Protein AF-A0A7W4YFR8-F1 (afdb_monomer_lite)

Structure (mmCIF, N/CA/C/O backbone):
data_AF-A0A7W4YFR8-F1
#
_entry.id   AF-A0A7W4YFR8-F1
#
loop_
_atom_site.group_PDB
_atom_site.id
_atom_site.type_symbol
_atom_site.label_atom_id
_atom_site.label_alt_id
_atom_site.label_comp_id
_atom_site.label_asym_id
_atom_site.label_entity_id
_atom_site.label_seq_id
_atom_site.pdbx_PDB_ins_code
_atom_site.Cartn_x
_atom_site.Cartn_y
_atom_site.Cartn_z
_atom_site.occupancy
_atom_site.B_iso_or_equiv
_atom_site.auth_seq_id
_atom_site.auth_comp_id
_atom_site.auth_asym_id
_atom_site.auth_atom_id
_atom_site.pdbx_PDB_model_num
ATOM 1 N N . MET A 1 1 ? 20.906 -15.816 -74.492 1.00 42.19 1 MET A N 1
ATOM 2 C CA . MET A 1 1 ? 19.774 -16.024 -73.566 1.00 42.19 1 MET A CA 1
ATOM 3 C C . MET A 1 1 ? 19.202 -14.636 -73.287 1.00 42.19 1 MET A C 1
ATOM 5 O O . MET A 1 1 ? 19.688 -13.965 -72.397 1.00 42.19 1 MET A O 1
ATOM 9 N N . SER A 1 2 ? 18.465 -14.009 -74.201 1.00 40.75 2 SER A N 1
ATOM 10 C CA . SER A 1 2 ? 17.167 -14.392 -74.786 1.00 40.75 2 SER A CA 1
ATOM 11 C C . SER A 1 2 ? 15.988 -14.120 -73.845 1.00 40.75 2 SER A C 1
ATOM 13 O O . SER A 1 2 ? 15.668 -14.970 -73.025 1.00 40.75 2 SER A O 1
ATOM 15 N N . SER A 1 3 ? 15.298 -13.006 -74.140 1.00 39.12 3 SER A N 1
ATOM 16 C CA . SER A 1 3 ? 13.835 -12.822 -74.043 1.00 39.12 3 SER A CA 1
ATOM 17 C C . SER A 1 3 ? 13.236 -12.570 -72.637 1.00 39.12 3 SER A C 1
ATOM 19 O O . SER A 1 3 ? 13.784 -13.035 -71.649 1.00 39.12 3 SER A O 1
ATOM 21 N N . THR A 1 4 ? 12.141 -11.814 -72.446 1.00 52.03 4 THR A N 1
ATOM 22 C CA . THR A 1 4 ? 11.133 -11.263 -73.389 1.00 52.03 4 THR A CA 1
ATOM 23 C C . THR A 1 4 ? 10.527 -9.947 -72.852 1.00 52.03 4 THR A C 1
ATOM 25 O O . THR A 1 4 ? 10.314 -9.832 -71.649 1.00 52.03 4 THR A O 1
ATOM 28 N N . THR A 1 5 ? 10.152 -9.004 -73.728 1.00 48.19 5 THR A N 1
ATOM 29 C CA . THR A 1 5 ? 9.299 -7.829 -73.409 1.00 48.19 5 THR A CA 1
ATOM 30 C C . THR A 1 5 ? 7.861 -8.075 -73.885 1.00 48.19 5 THR A C 1
ATOM 32 O O . THR A 1 5 ? 7.698 -8.550 -75.007 1.00 48.19 5 THR A O 1
ATOM 35 N N . ILE A 1 6 ? 6.820 -7.735 -73.103 1.00 56.62 6 ILE A N 1
ATOM 36 C CA . ILE A 1 6 ? 5.401 -7.866 -73.520 1.00 56.62 6 I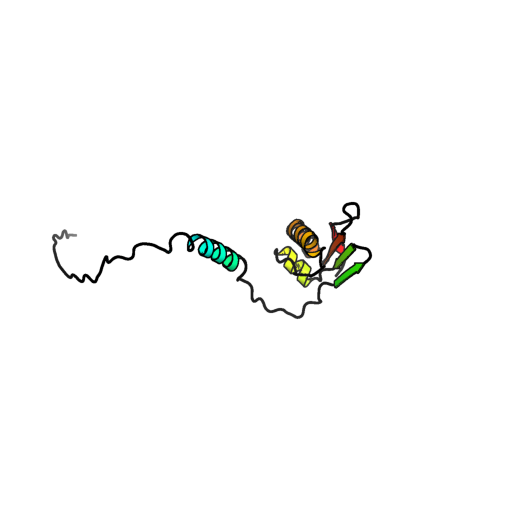LE A CA 1
ATOM 37 C C . ILE A 1 6 ? 4.542 -6.642 -73.121 1.00 56.62 6 ILE A C 1
ATOM 39 O O . ILE A 1 6 ? 4.604 -6.165 -71.992 1.00 56.62 6 ILE A O 1
ATOM 43 N N . HIS A 1 7 ? 3.713 -6.190 -74.072 1.00 38.75 7 HIS A N 1
ATOM 44 C CA . HIS A 1 7 ? 2.620 -5.194 -74.001 1.00 38.75 7 HIS A CA 1
ATOM 45 C C . HIS A 1 7 ? 1.264 -5.928 -74.250 1.00 38.75 7 HIS A C 1
ATOM 47 O O . HIS A 1 7 ? 1.296 -7.047 -74.754 1.00 38.75 7 HIS A O 1
ATOM 53 N N . HIS A 1 8 ? 0.040 -5.435 -73.987 1.00 47.06 8 HIS A N 1
ATOM 54 C CA . HIS A 1 8 ? -0.492 -4.112 -73.590 1.00 47.06 8 HIS A CA 1
ATOM 55 C C . HIS A 1 8 ? -1.883 -4.287 -72.863 1.00 47.06 8 HIS A C 1
ATOM 57 O O . HIS A 1 8 ? -2.178 -5.413 -72.466 1.00 47.06 8 HIS A O 1
ATOM 63 N N . PRO A 1 9 ? -2.721 -3.244 -72.611 1.00 61.62 9 PRO A N 1
ATOM 64 C CA . PRO A 1 9 ? -3.991 -3.324 -71.837 1.00 61.62 9 PRO A CA 1
ATOM 65 C C . PRO A 1 9 ? -5.214 -3.524 -72.795 1.00 61.62 9 PRO A C 1
ATOM 67 O O . PRO A 1 9 ? -4.969 -4.072 -73.870 1.00 61.62 9 PRO A O 1
ATOM 70 N N . PRO A 1 10 ? -6.480 -3.049 -72.575 1.00 53.72 10 PRO A N 1
ATOM 71 C CA . PRO A 1 10 ? -7.228 -2.562 -71.385 1.00 53.72 10 PRO A CA 1
ATOM 72 C C . PRO A 1 10 ? -8.683 -3.131 -71.212 1.00 53.72 10 PRO A C 1
ATOM 74 O O . PRO A 1 10 ? -9.211 -3.788 -72.100 1.00 53.72 10 PRO A O 1
ATOM 77 N N . GLY A 1 11 ? -9.387 -2.750 -70.124 1.00 41.19 11 GLY A N 1
ATOM 78 C CA . GLY A 1 11 ? -10.872 -2.807 -69.989 1.00 41.19 11 GLY A CA 1
ATOM 79 C C . GLY A 1 11 ? -11.493 -4.101 -69.412 1.00 41.19 11 GLY A C 1
ATOM 80 O O . GLY A 1 11 ? -10.841 -5.134 -69.417 1.00 41.19 11 GLY A O 1
ATOM 81 N N . THR A 1 12 ? -12.734 -4.152 -68.884 1.00 46.41 12 THR A N 1
ATOM 82 C CA . THR A 1 12 ? -13.769 -3.121 -68.583 1.00 46.41 12 THR A CA 1
ATOM 83 C C . THR A 1 12 ? -14.949 -3.719 -67.753 1.00 46.41 12 THR A C 1
ATOM 85 O O . THR A 1 12 ? -15.207 -4.910 -67.857 1.00 46.41 12 THR A O 1
ATOM 88 N N . TYR A 1 13 ? -15.705 -2.860 -67.039 1.00 46.56 13 TYR A N 1
ATOM 89 C CA . TYR A 1 13 ? -17.087 -3.010 -66.491 1.00 46.56 13 TYR A CA 1
ATOM 90 C C . TYR A 1 13 ? -17.448 -4.080 -65.429 1.00 46.56 13 TYR A C 1
ATOM 92 O O . TYR A 1 13 ? -17.435 -5.275 -65.697 1.00 46.56 13 TYR A O 1
ATOM 100 N N . ALA A 1 14 ? -18.006 -3.613 -64.298 1.00 45.97 14 ALA A N 1
ATOM 101 C CA . ALA A 1 14 ? -19.310 -4.061 -63.768 1.00 45.97 14 ALA A CA 1
ATOM 102 C C . ALA A 1 14 ? -19.809 -3.100 -62.66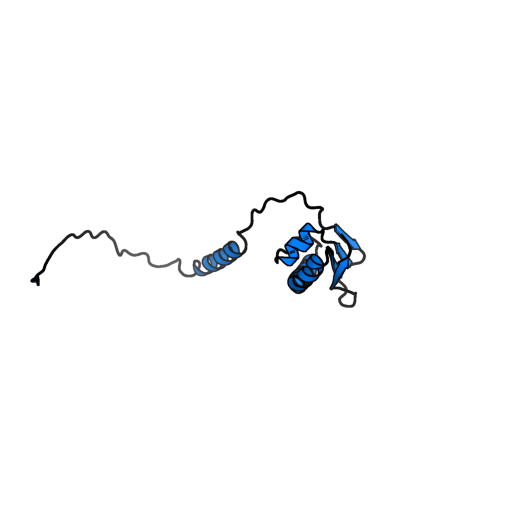5 1.00 45.97 14 ALA A C 1
ATOM 104 O O . ALA A 1 14 ? -19.174 -2.959 -61.621 1.00 45.97 14 ALA A O 1
ATOM 105 N N . GLU A 1 15 ? -20.951 -2.445 -62.878 1.00 48.81 15 GLU A N 1
ATOM 106 C CA . GLU A 1 15 ? -21.593 -1.586 -61.874 1.00 48.81 15 GLU A CA 1
ATOM 107 C C . GLU A 1 15 ? -22.436 -2.389 -60.870 1.00 48.81 15 GLU A C 1
ATOM 109 O O . GLU A 1 15 ? -23.007 -3.430 -61.205 1.00 48.81 15 GLU A O 1
ATOM 114 N N . ARG A 1 16 ? -22.631 -1.836 -59.664 1.00 44.50 16 ARG A N 1
ATOM 115 C CA . ARG A 1 16 ? -23.918 -1.944 -58.955 1.00 44.50 16 ARG A CA 1
ATOM 116 C C . ARG A 1 16 ? -24.074 -0.832 -57.915 1.00 44.50 16 ARG A C 1
ATOM 118 O O . ARG A 1 16 ? -23.500 -0.897 -56.833 1.00 44.50 16 ARG A O 1
ATOM 125 N N . GLY A 1 17 ? -24.860 0.188 -58.254 1.00 43.25 17 GLY A N 1
ATOM 126 C CA . GLY A 1 17 ? -25.313 1.208 -57.308 1.00 43.25 17 GLY A CA 1
ATOM 127 C C . GLY A 1 17 ? -26.582 0.773 -56.568 1.00 43.25 17 GLY A C 1
ATOM 128 O O . GLY A 1 17 ? -27.490 0.220 -57.179 1.00 43.25 17 GLY A O 1
ATOM 129 N N . PHE A 1 18 ? -26.625 1.028 -55.260 1.00 45.53 18 PHE A N 1
ATOM 130 C CA . PHE A 1 18 ? -27.786 0.957 -54.358 1.00 45.53 18 PHE A CA 1
ATOM 131 C C . PHE A 1 18 ? -27.322 1.594 -53.029 1.00 45.53 18 PHE A C 1
ATOM 133 O O . PHE A 1 18 ? -26.322 1.144 -52.481 1.00 45.53 18 PHE A O 1
ATOM 140 N N . GLY A 1 19 ? -27.922 2.637 -52.457 1.00 49.56 19 GLY A N 1
ATOM 141 C CA . GLY A 1 19 ? -29.005 3.517 -52.901 1.00 49.56 19 GLY A CA 1
ATOM 142 C C . GLY A 1 19 ? -29.107 4.73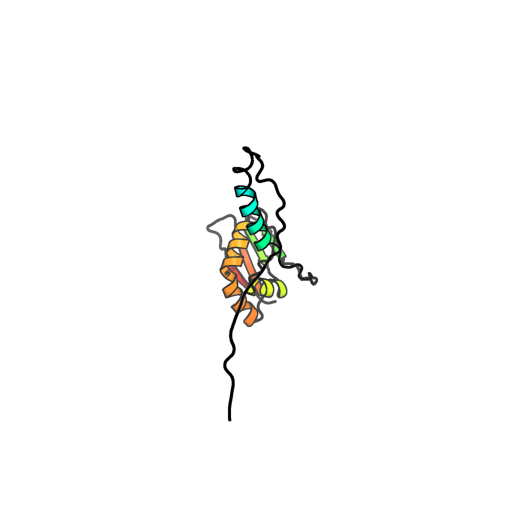2 -51.954 1.00 49.56 19 GLY A C 1
ATOM 143 O O . GLY A 1 19 ? -28.337 4.841 -51.003 1.00 49.56 19 GLY A O 1
ATOM 144 N N . ASP A 1 20 ? -30.047 5.635 -52.228 1.00 50.19 20 ASP A N 1
ATOM 145 C CA . ASP A 1 20 ? -30.589 6.659 -51.316 1.00 50.19 20 ASP A CA 1
ATOM 146 C C . ASP A 1 20 ? -29.639 7.477 -50.413 1.00 50.19 20 ASP A C 1
ATOM 148 O O . ASP A 1 20 ? -29.586 7.340 -49.188 1.00 50.19 20 ASP A O 1
ATOM 152 N N . VAL A 1 21 ? -29.048 8.521 -51.006 1.00 52.09 21 VAL A N 1
ATOM 153 C CA . VAL A 1 21 ? -28.654 9.739 -50.270 1.00 52.09 21 VAL A CA 1
ATOM 154 C C . VAL A 1 21 ? -29.929 10.530 -49.915 1.00 52.09 21 VAL A C 1
ATOM 156 O O . VAL A 1 21 ? -30.278 11.525 -50.549 1.00 52.09 21 VAL A O 1
ATOM 159 N N . GLY A 1 22 ? -30.662 10.043 -48.906 1.00 44.00 22 GLY A N 1
ATOM 160 C CA . GLY A 1 22 ? -32.054 10.416 -48.629 1.00 44.00 22 GLY A CA 1
ATOM 161 C C . GLY A 1 22 ? -32.373 10.805 -47.178 1.00 44.00 22 GLY A C 1
ATOM 162 O O . GLY A 1 22 ? -33.010 10.058 -46.450 1.00 44.00 22 GLY A O 1
ATOM 163 N N . ARG A 1 23 ? -32.050 12.049 -46.799 1.00 47.78 23 ARG A N 1
ATOM 164 C CA . ARG A 1 23 ? -32.896 12.904 -45.928 1.00 47.78 23 ARG A CA 1
ATOM 165 C C . ARG A 1 23 ? -33.419 12.322 -44.583 1.00 47.78 23 ARG A C 1
ATOM 167 O O . ARG A 1 23 ? -34.613 12.099 -44.428 1.00 47.78 23 ARG A O 1
ATOM 174 N N . GLN A 1 24 ? -32.584 12.376 -43.542 1.00 43.28 24 GLN A N 1
ATOM 175 C CA . GLN A 1 24 ? -32.971 12.861 -42.194 1.00 43.28 24 GLN A CA 1
ATOM 176 C C . GLN A 1 24 ? -31.772 13.632 -41.609 1.00 43.28 24 GLN A C 1
ATOM 178 O O . GLN A 1 24 ? -30.818 13.051 -41.113 1.00 43.28 24 GLN A O 1
ATOM 183 N N . ARG A 1 25 ? -31.622 14.941 -41.849 1.00 48.06 25 ARG A N 1
ATOM 184 C CA . ARG A 1 25 ? -32.271 16.031 -41.091 1.00 48.06 25 ARG A CA 1
ATOM 185 C C . ARG A 1 25 ? -32.489 15.716 -39.601 1.00 48.06 25 ARG A C 1
ATOM 187 O O . ARG A 1 25 ? -33.349 14.923 -39.255 1.00 48.06 25 ARG A O 1
ATOM 194 N N . THR A 1 26 ? -31.760 16.471 -38.769 1.00 49.88 26 THR A N 1
ATOM 195 C CA . THR A 1 26 ? -32.169 16.961 -37.436 1.00 49.88 26 THR A CA 1
ATOM 196 C C . THR A 1 26 ? -32.645 15.930 -36.402 1.00 49.88 26 THR A C 1
ATOM 198 O O . THR A 1 26 ? -33.841 15.682 -36.337 1.00 49.88 26 THR A O 1
ATOM 201 N N . LEU A 1 27 ? -31.736 15.458 -35.521 1.00 47.91 27 LEU A N 1
ATOM 202 C CA . LEU A 1 27 ? -31.919 15.495 -34.043 1.00 47.91 27 LEU A CA 1
ATOM 203 C C . LEU A 1 27 ? -30.738 14.939 -33.203 1.00 47.91 27 LEU A C 1
ATOM 205 O O . LEU A 1 27 ? -30.613 15.298 -32.038 1.00 47.91 27 LEU A O 1
ATOM 209 N N . GLY A 1 28 ? -29.873 14.067 -33.740 1.00 42.03 28 GLY A N 1
ATOM 210 C CA . GLY A 1 28 ? -29.007 13.208 -32.898 1.00 42.03 28 GLY A CA 1
ATOM 211 C C . GLY A 1 28 ? -27.649 13.754 -32.407 1.00 42.03 28 GLY A C 1
ATOM 212 O O . GLY A 1 28 ? -27.037 13.163 -31.515 1.00 42.03 28 GLY A O 1
ATOM 213 N N . THR A 1 29 ? -27.130 14.850 -32.971 1.00 50.88 29 THR A N 1
ATOM 214 C CA . THR A 1 29 ? -25.679 15.154 -32.926 1.00 50.88 29 THR A CA 1
ATOM 215 C C . THR A 1 29 ? -25.123 15.581 -31.556 1.00 50.88 29 THR A C 1
ATOM 217 O O . THR A 1 29 ? -23.910 15.542 -31.362 1.00 50.88 29 THR A O 1
ATOM 220 N N . PHE A 1 30 ? -25.968 15.939 -30.581 1.00 47.97 30 PHE A N 1
ATOM 221 C CA . PHE A 1 30 ? -25.514 16.342 -29.238 1.00 47.97 30 PHE A CA 1
ATOM 222 C C . PHE A 1 30 ? -25.438 15.205 -28.205 1.00 47.97 30 PHE A C 1
ATOM 224 O O . PHE A 1 30 ? -24.692 15.329 -27.238 1.00 47.97 30 PHE A O 1
ATOM 231 N N . ILE A 1 31 ? -26.131 14.080 -28.413 1.00 52.47 31 ILE A N 1
ATOM 232 C CA . ILE A 1 31 ? -26.146 12.961 -27.446 1.00 52.47 31 ILE A CA 1
ATOM 233 C C . ILE A 1 31 ? -24.976 11.990 -27.695 1.00 52.47 31 ILE A C 1
ATOM 235 O O . ILE A 1 31 ? -24.373 11.469 -26.757 1.00 52.47 31 ILE A O 1
ATOM 239 N N . SER A 1 32 ? -24.583 11.800 -28.960 1.00 45.97 32 SER A N 1
ATOM 240 C CA . SER A 1 32 ? -23.576 10.800 -29.363 1.00 45.97 32 SER A CA 1
ATOM 241 C C . SER A 1 32 ? -22.175 11.014 -28.753 1.00 45.97 32 SER A C 1
ATOM 243 O O . SER A 1 32 ? -21.433 10.055 -28.536 1.00 45.97 32 SER A O 1
ATOM 245 N N . LYS A 1 33 ? -21.809 12.252 -28.382 1.00 44.31 33 LYS A N 1
ATOM 246 C CA . LYS A 1 33 ? -20.487 12.546 -27.793 1.00 44.31 33 LYS A CA 1
ATOM 247 C C . LYS A 1 33 ? -20.308 12.100 -26.335 1.00 44.31 33 LYS A C 1
ATOM 249 O O . LYS A 1 33 ? -19.165 12.001 -25.903 1.00 44.31 33 LYS A O 1
ATOM 254 N N . PHE A 1 34 ? -21.380 11.795 -25.598 1.00 48.34 34 PHE A N 1
ATOM 255 C CA . PHE A 1 34 ? -21.282 11.305 -24.211 1.00 48.34 34 PHE A CA 1
ATOM 256 C C . PHE A 1 34 ? -21.155 9.778 -24.095 1.00 48.34 34 PHE A C 1
ATOM 258 O O . PHE A 1 34 ? -20.637 9.275 -23.101 1.00 48.34 34 PHE A O 1
ATOM 265 N N . ILE A 1 35 ? -21.592 9.026 -25.109 1.00 50.81 35 ILE A N 1
ATOM 266 C CA . ILE A 1 35 ? -21.527 7.555 -25.093 1.00 50.81 35 ILE A CA 1
ATOM 267 C C . ILE A 1 35 ? -20.109 7.073 -25.449 1.00 50.81 35 ILE A C 1
ATOM 269 O O . ILE A 1 35 ? -19.600 6.128 -24.846 1.00 50.81 35 ILE A O 1
ATOM 273 N N . ALA A 1 36 ? -19.425 7.774 -26.362 1.00 45.50 36 ALA A N 1
ATOM 274 C CA . ALA A 1 36 ? -18.051 7.457 -26.762 1.00 45.50 36 ALA A CA 1
ATOM 275 C C . ALA A 1 36 ? -17.034 7.551 -25.603 1.00 45.50 36 ALA A C 1
ATOM 277 O O . ALA A 1 36 ? -16.104 6.748 -25.530 1.00 45.50 36 ALA A O 1
ATOM 278 N N . THR A 1 37 ? -17.219 8.485 -24.664 1.00 46.84 37 THR A N 1
ATOM 279 C CA . THR A 1 37 ? -16.372 8.617 -23.465 1.00 46.84 37 THR A CA 1
ATOM 280 C C . THR A 1 37 ? -16.628 7.525 -22.426 1.00 46.84 37 THR A C 1
ATOM 282 O O . THR A 1 37 ? -15.682 7.085 -21.775 1.00 46.84 37 THR A O 1
ATOM 285 N N . LEU A 1 38 ? -17.864 7.030 -22.294 1.00 46.72 38 LEU A N 1
ATOM 286 C CA . LEU A 1 38 ? -18.182 5.919 -21.386 1.00 46.72 38 LEU A CA 1
ATOM 287 C C . LEU A 1 38 ? -17.590 4.580 -21.856 1.00 46.72 38 LEU A C 1
ATOM 289 O O . LEU A 1 38 ? -17.096 3.812 -21.031 1.00 46.72 38 LEU A O 1
ATOM 293 N N . ALA A 1 39 ? -17.561 4.322 -23.167 1.00 45.41 39 ALA A N 1
ATOM 294 C CA . ALA A 1 39 ? -16.986 3.093 -23.723 1.00 45.41 39 ALA A CA 1
ATOM 295 C C . ALA A 1 39 ? -15.481 2.935 -23.405 1.00 45.41 39 ALA A C 1
ATOM 297 O O . ALA A 1 39 ? -15.037 1.842 -23.051 1.00 45.41 39 ALA A O 1
ATOM 298 N N . MET A 1 40 ? -14.710 4.030 -23.445 1.00 44.56 40 MET A N 1
ATOM 299 C CA . MET A 1 40 ? -13.287 4.038 -23.064 1.00 44.56 40 MET A CA 1
ATOM 300 C C . MET A 1 40 ? -13.061 3.715 -21.579 1.00 44.56 40 MET A C 1
ATOM 302 O O . MET A 1 40 ? -12.080 3.057 -21.238 1.00 44.56 40 MET A O 1
ATOM 306 N N . ILE A 1 41 ? -13.972 4.128 -20.690 1.00 50.47 41 ILE A N 1
ATOM 307 C CA . ILE A 1 41 ? -13.871 3.823 -19.254 1.00 50.47 41 ILE A CA 1
ATOM 308 C C . ILE A 1 41 ? -14.120 2.328 -19.008 1.00 50.47 41 ILE A C 1
ATOM 310 O O . ILE A 1 41 ? -13.377 1.703 -18.257 1.00 50.47 41 ILE A O 1
ATOM 314 N N . VAL A 1 42 ? -15.103 1.718 -19.680 1.00 47.84 42 VAL A N 1
ATOM 315 C CA . VAL A 1 42 ? -15.374 0.274 -19.538 1.00 47.84 42 VAL A CA 1
ATOM 316 C C . VAL A 1 42 ? -14.229 -0.572 -20.111 1.00 47.84 42 VAL A C 1
ATOM 318 O O . VAL A 1 42 ? -13.830 -1.554 -19.485 1.00 47.84 42 VAL A O 1
ATOM 321 N N . ALA A 1 43 ? -13.626 -0.164 -21.233 1.00 47.62 43 ALA A N 1
ATOM 322 C CA . ALA A 1 43 ? -12.468 -0.851 -21.814 1.00 47.62 43 ALA A CA 1
ATOM 323 C C . ALA A 1 43 ? -11.229 -0.854 -20.889 1.00 47.62 43 ALA A C 1
ATOM 325 O O . ALA A 1 43 ? -10.476 -1.825 -20.882 1.00 47.62 43 ALA A O 1
ATOM 326 N N . LEU A 1 44 ? -11.050 0.180 -20.058 1.00 50.81 44 LEU A N 1
ATOM 327 C CA . LEU A 1 44 ? -9.979 0.250 -19.051 1.00 50.81 44 LEU A CA 1
ATOM 328 C C . LEU A 1 44 ? -10.254 -0.573 -17.774 1.00 50.81 44 LEU A C 1
ATOM 330 O O . LEU A 1 44 ? -9.338 -0.775 -16.979 1.00 50.81 44 LEU A O 1
ATOM 334 N N . PHE A 1 45 ? -11.480 -1.070 -17.574 1.00 54.34 45 PHE A N 1
ATOM 335 C CA . PHE A 1 45 ? -11.875 -1.872 -16.404 1.00 54.34 45 PHE A CA 1
ATOM 336 C C . PHE A 1 45 ? -12.259 -3.331 -16.731 1.00 54.34 45 PHE A C 1
ATOM 338 O O . PHE A 1 45 ? -12.407 -4.143 -15.819 1.00 54.34 45 PHE A O 1
ATOM 345 N N . GLY A 1 46 ? -12.408 -3.694 -18.009 1.00 47.53 46 GLY A N 1
ATOM 346 C CA . GLY A 1 46 ? -13.036 -4.948 -18.452 1.00 47.53 46 GLY A CA 1
ATOM 347 C C . GLY A 1 46 ? -12.149 -6.198 -18.566 1.00 47.53 46 GLY A C 1
ATOM 348 O O . GLY A 1 46 ? -12.536 -7.125 -19.272 1.00 47.53 46 GLY A O 1
ATOM 349 N N . GLY A 1 47 ? -10.966 -6.250 -17.940 1.00 47.22 47 GLY A N 1
ATOM 350 C CA . GLY A 1 47 ? -9.928 -7.229 -18.308 1.00 47.22 47 GLY A CA 1
ATOM 351 C C . GLY A 1 47 ? -9.174 -7.927 -17.172 1.00 47.22 47 GLY A C 1
ATOM 352 O O . GLY A 1 47 ? -7.956 -7.805 -17.130 1.00 47.22 47 GLY A O 1
ATOM 353 N N . ALA A 1 48 ? -9.852 -8.682 -16.291 1.00 46.97 48 ALA A N 1
ATOM 354 C CA . ALA A 1 48 ? -9.240 -9.802 -15.542 1.00 46.97 48 ALA A CA 1
ATOM 355 C C . ALA A 1 48 ? -10.269 -10.667 -14.774 1.00 46.97 48 ALA A C 1
ATOM 357 O O . ALA A 1 48 ? -10.345 -10.597 -13.544 1.00 46.97 48 ALA A O 1
ATOM 358 N N . LEU A 1 49 ? -10.977 -11.576 -15.458 1.00 48.84 49 LEU A N 1
ATOM 359 C CA . LEU A 1 49 ? -11.559 -12.764 -14.805 1.00 48.84 49 LEU A CA 1
ATOM 360 C C . LEU A 1 49 ? -10.447 -13.787 -14.511 1.00 48.84 49 LEU A C 1
ATOM 362 O O . LEU A 1 49 ? -10.404 -14.881 -15.063 1.00 48.84 49 LEU A O 1
ATOM 366 N N . MET A 1 50 ? -9.503 -13.397 -13.654 1.00 44.56 50 MET A N 1
ATOM 367 C CA . MET A 1 50 ? -8.508 -14.306 -13.092 1.00 44.56 50 MET A CA 1
ATOM 368 C C . MET A 1 50 ? -9.145 -15.046 -11.922 1.00 44.56 50 MET A C 1
ATOM 370 O O . MET A 1 50 ? -9.611 -14.401 -10.980 1.00 44.56 50 MET A O 1
ATOM 374 N N . PHE A 1 51 ? -9.141 -16.378 -11.993 1.00 42.50 51 PHE A N 1
ATOM 375 C CA . PHE A 1 51 ? -9.640 -17.277 -10.955 1.00 42.50 51 PHE A CA 1
ATOM 376 C C . PHE A 1 51 ? -9.200 -16.815 -9.562 1.00 42.50 51 PHE A C 1
ATOM 378 O O . PHE A 1 51 ? -8.006 -16.750 -9.259 1.00 42.50 51 PHE A O 1
ATOM 385 N N . ALA A 1 52 ? -10.178 -16.509 -8.710 1.00 42.69 52 ALA A N 1
ATOM 386 C CA . ALA A 1 52 ? -9.935 -16.297 -7.296 1.00 42.69 52 ALA A CA 1
ATOM 387 C C . ALA A 1 52 ? -9.614 -17.655 -6.661 1.00 42.69 52 ALA A C 1
ATOM 389 O O . ALA A 1 52 ? -10.503 -18.367 -6.196 1.00 42.69 52 ALA A O 1
ATOM 390 N N . ALA A 1 53 ? -8.327 -18.015 -6.648 1.00 41.88 53 ALA A N 1
ATOM 391 C CA . ALA A 1 53 ? -7.821 -18.939 -5.642 1.00 41.88 53 ALA A CA 1
ATOM 392 C C . ALA A 1 53 ? -8.273 -18.430 -4.258 1.00 41.88 53 ALA A C 1
ATOM 394 O O . ALA A 1 53 ? -8.342 -17.207 -4.083 1.00 41.88 53 ALA A O 1
ATOM 395 N N . PRO A 1 54 ? -8.592 -19.312 -3.294 1.00 37.97 54 PRO A N 1
ATOM 396 C CA . PRO A 1 54 ? -9.024 -18.892 -1.968 1.00 37.97 54 PRO A CA 1
ATOM 397 C C . PRO A 1 54 ? -7.865 -18.159 -1.292 1.00 37.97 54 PRO A C 1
ATOM 399 O O . PRO A 1 54 ? -6.976 -18.780 -0.711 1.00 37.97 54 PRO A O 1
ATOM 402 N N . SER A 1 55 ? -7.832 -16.833 -1.424 1.00 43.16 55 SER A N 1
ATOM 403 C CA . SER A 1 55 ? -6.836 -16.041 -0.732 1.00 43.16 55 SER A CA 1
ATOM 404 C C . SER A 1 55 ? -7.203 -16.049 0.738 1.00 43.16 55 SER A C 1
ATOM 406 O O . SER A 1 55 ? -8.343 -15.777 1.118 1.00 43.16 55 SER A O 1
ATOM 408 N N . GLU A 1 56 ? -6.200 -16.292 1.569 1.00 54.53 56 GLU A N 1
ATOM 409 C CA . GLU A 1 56 ? -6.152 -15.693 2.891 1.00 54.53 56 GLU A CA 1
ATOM 410 C C . GLU A 1 56 ? -6.526 -14.211 2.694 1.00 54.53 56 GLU A C 1
ATOM 412 O O . GLU A 1 56 ? -5.877 -13.497 1.921 1.00 54.53 56 GLU A O 1
ATOM 417 N N . ALA A 1 57 ? -7.669 -13.793 3.235 1.00 63.62 57 ALA A N 1
ATOM 418 C CA . ALA A 1 57 ? -8.228 -12.481 2.932 1.00 63.62 57 ALA A CA 1
ATOM 419 C C . ALA A 1 57 ? -7.436 -11.395 3.665 1.00 63.62 57 ALA A C 1
ATOM 421 O O . ALA A 1 57 ? -7.110 -11.582 4.842 1.00 63.62 57 ALA A O 1
ATOM 422 N N . ALA A 1 58 ? -7.184 -10.251 3.016 1.00 74.94 58 ALA A N 1
ATOM 423 C CA . ALA A 1 58 ? -6.630 -9.087 3.697 1.00 74.94 58 ALA A CA 1
ATOM 424 C C . ALA A 1 58 ? -7.420 -8.799 4.974 1.00 74.94 58 ALA A C 1
ATOM 426 O O . ALA A 1 58 ? -8.632 -8.562 4.940 1.00 74.94 58 ALA A O 1
ATOM 427 N N . THR A 1 59 ? -6.729 -8.777 6.109 1.00 83.75 59 THR A N 1
ATOM 428 C CA . THR A 1 59 ? -7.376 -8.464 7.382 1.00 83.75 59 THR A CA 1
ATOM 429 C C . THR A 1 59 ? -7.295 -6.966 7.629 1.00 83.75 59 THR A C 1
ATOM 431 O O . THR A 1 59 ? -6.224 -6.363 7.581 1.00 83.75 59 THR A O 1
ATOM 434 N N . SER A 1 60 ? -8.439 -6.336 7.891 1.0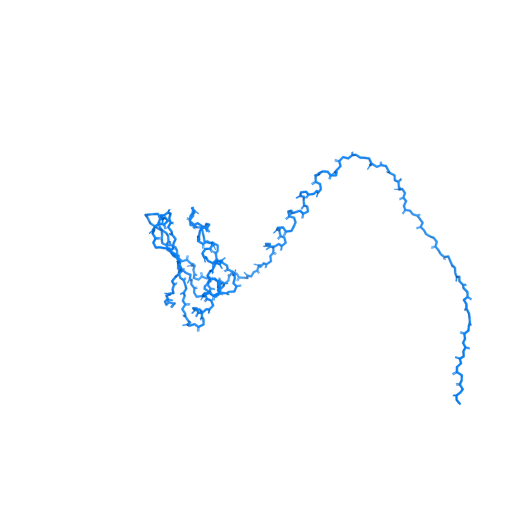0 86.19 60 SER A N 1
ATOM 435 C CA . SER A 1 60 ? -8.509 -4.928 8.283 1.00 86.19 60 SER A CA 1
ATOM 436 C C . SER A 1 60 ? -8.924 -4.810 9.744 1.00 86.19 60 SER A C 1
ATOM 438 O O . SER A 1 60 ? -9.972 -5.321 10.139 1.00 86.19 60 SER A O 1
ATOM 440 N N . ARG A 1 61 ? -8.137 -4.090 10.543 1.00 85.94 61 ARG A N 1
ATOM 441 C CA . ARG A 1 61 ? -8.432 -3.780 11.942 1.00 85.94 61 ARG A CA 1
ATOM 442 C C . ARG A 1 61 ? -8.695 -2.285 12.079 1.00 85.94 61 ARG A C 1
ATOM 444 O O . ARG A 1 61 ? -7.768 -1.482 12.010 1.00 85.94 61 ARG A O 1
ATOM 451 N N . CYS A 1 62 ? -9.963 -1.922 12.249 1.00 88.69 62 CYS A N 1
ATOM 452 C CA . CYS A 1 62 ? -10.416 -0.536 12.351 1.00 88.69 62 CYS A CA 1
ATOM 453 C C . CYS A 1 62 ? -10.832 -0.176 13.785 1.00 88.69 62 CYS A C 1
ATOM 455 O O . CYS A 1 62 ? -11.505 -0.956 14.454 1.00 88.69 62 CYS A O 1
ATOM 457 N N . GLY A 1 63 ? -10.463 1.019 14.246 1.00 85.81 63 GLY A N 1
ATOM 458 C CA . GLY A 1 63 ? -10.832 1.564 15.553 1.00 85.81 63 GLY A CA 1
ATOM 459 C C . GLY A 1 63 ? -10.424 3.033 15.705 1.00 85.81 63 GLY A C 1
ATOM 460 O O . GLY A 1 63 ? -9.413 3.471 15.162 1.00 85.81 63 GLY A O 1
ATOM 461 N N . SER A 1 64 ? -11.220 3.822 16.435 1.00 83.56 64 SER A N 1
ATOM 462 C CA . SER A 1 64 ? -10.908 5.219 16.810 1.00 83.56 64 SER A CA 1
ATOM 463 C C . SER A 1 64 ? -10.543 6.175 15.651 1.00 83.56 64 SER A C 1
ATOM 465 O O . SER A 1 64 ? -9.806 7.154 15.840 1.00 83.56 64 SER A O 1
ATOM 467 N N . GLY A 1 65 ? -11.079 5.905 14.455 1.00 85.38 65 GLY A N 1
ATOM 468 C CA . GLY A 1 65 ? -10.823 6.663 13.224 1.00 85.38 65 GLY A CA 1
ATOM 469 C C . GLY A 1 65 ? -9.586 6.220 12.433 1.00 85.38 65 GLY A C 1
ATOM 470 O O . GLY A 1 65 ? -9.217 6.899 11.481 1.00 85.38 65 GLY A O 1
ATOM 471 N N . THR A 1 66 ? -8.955 5.104 12.800 1.00 90.88 66 THR A N 1
ATOM 472 C CA . THR A 1 66 ? -7.798 4.510 12.113 1.00 90.88 66 THR A CA 1
ATOM 473 C C . THR A 1 66 ? -8.134 3.086 11.672 1.00 90.88 66 THR A C 1
ATOM 475 O O . THR A 1 66 ? -8.772 2.348 12.416 1.00 90.88 66 THR A O 1
ATOM 478 N N . CYS A 1 67 ? -7.690 2.683 10.484 1.00 91.56 67 CYS A N 1
ATOM 479 C CA . CYS A 1 67 ? -7.713 1.302 10.013 1.00 91.56 67 CYS A CA 1
ATOM 480 C C . CYS A 1 67 ? -6.294 0.860 9.651 1.00 91.56 67 CYS A C 1
ATOM 482 O O . CYS A 1 67 ? -5.605 1.540 8.892 1.00 91.56 67 CYS A O 1
ATOM 484 N N . THR A 1 68 ? -5.885 -0.306 10.144 1.00 93.25 68 THR A N 1
ATOM 485 C CA . THR A 1 68 ? -4.685 -1.000 9.673 1.00 93.25 68 THR A CA 1
ATOM 486 C C . THR A 1 68 ? -5.104 -2.198 8.832 1.00 93.25 68 THR A C 1
ATOM 488 O O . THR A 1 68 ? -5.860 -3.049 9.293 1.00 93.25 68 THR A O 1
ATOM 491 N N . VAL A 1 69 ? -4.632 -2.247 7.593 1.00 93.19 69 VAL A N 1
ATOM 492 C CA . VAL A 1 69 ? -4.847 -3.330 6.631 1.00 93.19 69 VAL A CA 1
ATOM 493 C C . VAL A 1 69 ? -3.577 -4.161 6.542 1.00 93.19 69 VAL A C 1
ATOM 495 O O . VAL A 1 69 ? -2.508 -3.603 6.317 1.00 93.19 69 VAL A O 1
ATOM 498 N N . TYR A 1 70 ? -3.692 -5.475 6.661 1.00 92.81 70 TYR A N 1
ATOM 499 C CA . TYR A 1 70 ? -2.604 -6.428 6.465 1.00 92.81 70 TYR A CA 1
ATOM 500 C C . TYR A 1 70 ? -2.880 -7.211 5.183 1.00 92.81 70 TYR A C 1
ATOM 502 O O . TYR A 1 70 ? -3.888 -7.916 5.115 1.00 92.81 70 TYR A O 1
ATOM 510 N N . LEU A 1 71 ? -2.024 -7.055 4.167 1.00 92.88 71 LEU A N 1
ATOM 511 C CA . LEU A 1 71 ? -2.130 -7.816 2.925 1.00 92.88 71 LEU A CA 1
ATOM 512 C C . LEU A 1 71 ? -1.384 -9.132 3.054 1.00 92.88 71 LEU A C 1
ATOM 514 O O . LEU A 1 71 ? -0.213 -9.163 3.429 1.00 92.88 71 LEU A O 1
ATOM 518 N N . THR A 1 72 ? -2.040 -10.211 2.659 1.00 91.88 72 THR A N 1
ATOM 519 C CA . THR A 1 72 ? -1.445 -11.544 2.658 1.00 91.88 72 THR A CA 1
ATOM 520 C C . THR A 1 72 ? -0.364 -11.663 1.588 1.00 91.88 72 THR A C 1
ATOM 522 O O . THR A 1 72 ? -0.116 -10.743 0.797 1.00 91.88 72 THR A O 1
ATOM 525 N N . LYS A 1 73 ? 0.344 -12.796 1.550 1.00 91.19 73 LYS A N 1
ATOM 526 C CA . LYS A 1 73 ? 1.470 -12.973 0.623 1.00 91.19 73 LYS A CA 1
ATOM 527 C C . LYS A 1 73 ? 1.022 -12.869 -0.838 1.00 91.19 73 LYS A C 1
ATOM 529 O O . LYS A 1 73 ? 1.689 -12.224 -1.645 1.00 91.19 73 LYS A O 1
ATOM 534 N N . SER A 1 74 ? -0.132 -13.449 -1.163 1.00 90.94 74 SER A N 1
ATOM 535 C CA . SER A 1 74 ? -0.743 -13.391 -2.495 1.00 90.94 74 SER A CA 1
ATOM 536 C C . SER A 1 74 ? -1.194 -11.974 -2.868 1.00 90.94 74 SER A C 1
ATOM 538 O O . SER A 1 74 ? -0.950 -11.531 -3.989 1.00 90.94 74 SER A O 1
ATOM 540 N N . GLU A 1 75 ? -1.767 -11.221 -1.930 1.00 91.00 75 GLU A N 1
ATOM 541 C CA . GLU A 1 75 ? -2.193 -9.831 -2.140 1.00 91.00 75 GLU A CA 1
ATOM 542 C C . GLU A 1 75 ? -1.012 -8.859 -2.235 1.00 91.00 75 GLU A C 1
ATOM 544 O O . GLU A 1 75 ? -1.041 -7.933 -3.041 1.00 91.00 75 GLU A O 1
ATOM 549 N N . THR A 1 76 ? 0.062 -9.097 -1.481 1.00 93.19 76 THR A N 1
ATOM 550 C CA . THR A 1 76 ? 1.330 -8.360 -1.590 1.00 93.19 76 THR A CA 1
ATOM 551 C C . THR A 1 76 ? 1.956 -8.588 -2.975 1.00 93.19 76 THR A C 1
ATOM 553 O O . THR A 1 76 ? 2.395 -7.637 -3.626 1.00 93.19 76 THR A O 1
ATOM 556 N N . VAL A 1 77 ? 1.929 -9.826 -3.487 1.00 93.06 77 VAL A N 1
ATOM 557 C CA . VAL A 1 77 ? 2.357 -10.149 -4.861 1.00 93.06 77 VAL A CA 1
ATOM 558 C C . VAL A 1 77 ? 1.438 -9.497 -5.900 1.00 93.06 77 VAL A C 1
ATOM 560 O O . VAL A 1 77 ? 1.939 -8.900 -6.854 1.00 93.06 77 VAL A O 1
ATOM 563 N N . ALA A 1 78 ? 0.116 -9.531 -5.721 1.00 92.81 78 ALA A N 1
ATOM 564 C CA . ALA A 1 78 ? -0.832 -8.849 -6.603 1.00 92.81 78 ALA A CA 1
ATOM 565 C C . ALA A 1 78 ? -0.581 -7.331 -6.645 1.00 92.81 78 ALA A C 1
ATOM 567 O O . ALA A 1 78 ? -0.460 -6.754 -7.728 1.00 92.81 78 ALA A O 1
ATOM 568 N N . LEU A 1 79 ? -0.391 -6.707 -5.480 1.00 92.38 79 LEU A N 1
ATOM 569 C CA . LEU A 1 79 ? -0.074 -5.290 -5.345 1.00 92.38 79 LEU A CA 1
ATOM 570 C C . LEU A 1 79 ? 1.251 -4.941 -6.024 1.00 92.38 79 LEU A C 1
ATOM 572 O O . LEU A 1 79 ? 1.321 -3.942 -6.731 1.00 92.38 79 LEU A O 1
ATOM 576 N N . SER A 1 80 ? 2.286 -5.770 -5.868 1.00 93.19 80 SER A N 1
ATOM 577 C CA . SER A 1 80 ? 3.581 -5.565 -6.530 1.00 93.19 80 SER A CA 1
ATOM 578 C C . SER A 1 80 ? 3.478 -5.591 -8.066 1.00 93.19 80 SER A C 1
ATOM 580 O O . SER A 1 80 ? 4.247 -4.918 -8.750 1.00 93.19 80 SER A O 1
ATOM 582 N N . ASN A 1 81 ? 2.469 -6.282 -8.608 1.00 93.62 81 ASN A N 1
ATOM 583 C CA . ASN A 1 81 ? 2.101 -6.289 -10.026 1.00 93.62 81 ASN A CA 1
ATOM 584 C C . ASN A 1 81 ? 1.100 -5.174 -10.415 1.00 93.62 81 ASN A C 1
ATOM 586 O O . ASN A 1 81 ? 0.586 -5.171 -11.529 1.00 93.62 81 ASN A O 1
ATOM 590 N N . GLY A 1 82 ? 0.811 -4.223 -9.520 1.00 90.94 82 GLY A N 1
ATOM 591 C CA . GLY A 1 82 ? -0.105 -3.096 -9.746 1.00 90.94 82 GLY A CA 1
ATOM 592 C C . GLY A 1 82 ? -1.583 -3.381 -9.447 1.00 90.94 82 GLY A C 1
ATOM 593 O O . GLY A 1 82 ? -2.408 -2.469 -9.529 1.00 90.94 82 GLY A O 1
ATOM 594 N N . LYS A 1 83 ? -1.944 -4.610 -9.057 1.00 91.19 83 LYS A N 1
ATOM 595 C CA . LYS A 1 83 ? -3.318 -4.987 -8.699 1.00 91.19 83 LYS A CA 1
ATOM 596 C C . LYS A 1 83 ? -3.581 -4.692 -7.219 1.00 91.19 83 LYS A C 1
ATOM 598 O O . LYS A 1 83 ? -3.393 -5.550 -6.362 1.00 91.19 83 LYS A O 1
ATOM 603 N N . VAL A 1 84 ? -4.034 -3.472 -6.928 1.00 88.44 84 VAL A N 1
ATOM 604 C CA . VAL A 1 84 ? -4.487 -3.075 -5.582 1.00 88.44 84 VAL A CA 1
ATOM 605 C C . VAL A 1 84 ? -5.725 -3.897 -5.176 1.00 88.44 84 VAL A C 1
ATOM 607 O O . VAL A 1 84 ? -6.713 -3.884 -5.919 1.00 88.44 84 VAL A O 1
ATOM 610 N N . PRO A 1 85 ? -5.719 -4.595 -4.022 1.00 84.94 85 PRO A N 1
ATOM 611 C CA . PRO A 1 85 ? -6.891 -5.321 -3.541 1.00 84.94 85 PRO A CA 1
ATOM 612 C C . PRO A 1 85 ? -8.014 -4.354 -3.133 1.00 84.94 85 PRO A C 1
ATOM 614 O O . PRO A 1 85 ? -7.780 -3.289 -2.559 1.00 84.94 85 PRO A O 1
ATOM 617 N N . ASN A 1 86 ? -9.258 -4.710 -3.462 1.00 85.75 86 ASN A N 1
ATOM 618 C CA . ASN A 1 86 ? -10.417 -3.844 -3.247 1.00 85.75 86 ASN A CA 1
ATOM 619 C C . ASN A 1 86 ? -11.035 -4.084 -1.863 1.00 85.75 86 ASN A C 1
ATOM 621 O O . ASN A 1 86 ? -11.965 -4.875 -1.720 1.00 85.75 86 ASN A O 1
ATOM 625 N N . ILE A 1 87 ? -10.500 -3.402 -0.854 1.00 85.81 87 ILE A N 1
ATOM 626 C CA . ILE A 1 87 ? -10.905 -3.545 0.548 1.00 85.81 87 ILE A CA 1
ATOM 627 C C . ILE A 1 87 ? -11.772 -2.346 0.934 1.00 85.81 87 ILE A C 1
ATOM 629 O O . ILE A 1 87 ? -11.335 -1.200 0.824 1.00 85.81 87 ILE A O 1
ATOM 633 N N . ASN A 1 88 ? -13.002 -2.602 1.382 1.00 86.00 88 ASN A N 1
ATOM 634 C CA . ASN A 1 88 ? -13.913 -1.552 1.829 1.00 86.00 88 ASN A CA 1
ATOM 635 C C . ASN A 1 88 ? -13.603 -1.164 3.284 1.00 86.00 88 ASN A C 1
ATOM 637 O O . ASN A 1 88 ? -13.836 -1.940 4.206 1.00 86.00 88 ASN A O 1
ATOM 641 N N . LEU A 1 89 ? -13.098 0.054 3.475 1.00 86.56 89 LEU A N 1
ATOM 642 C CA . LEU A 1 89 ? -12.784 0.669 4.771 1.00 86.56 89 LEU A CA 1
ATOM 643 C C . LEU A 1 89 ? -13.712 1.866 5.063 1.00 86.56 89 LEU A C 1
ATOM 645 O O . LEU A 1 89 ? -13.333 2.808 5.766 1.00 86.56 89 LEU A O 1
ATOM 649 N N . GLY A 1 90 ? -14.895 1.904 4.440 1.00 88.50 90 GLY A N 1
ATOM 650 C CA . GLY A 1 90 ? -15.785 3.062 4.461 1.00 88.50 90 GLY A CA 1
ATOM 651 C C . GLY A 1 90 ? -15.086 4.308 3.910 1.00 88.50 90 GLY A C 1
ATOM 652 O O . GLY A 1 90 ? -14.480 4.266 2.836 1.00 88.50 90 GLY A O 1
ATOM 653 N N . ALA A 1 91 ? -15.111 5.405 4.671 1.00 88.06 91 ALA A N 1
ATOM 654 C CA . ALA A 1 91 ? -14.461 6.668 4.305 1.00 88.06 91 ALA A CA 1
ATOM 655 C C . ALA A 1 91 ? -12.940 6.548 4.060 1.00 88.06 91 ALA A C 1
ATOM 657 O O . ALA A 1 91 ? -12.378 7.332 3.297 1.00 88.06 91 ALA A O 1
ATOM 658 N N . LEU A 1 92 ? -12.266 5.551 4.652 1.00 89.69 92 LEU A N 1
ATOM 659 C CA . LEU A 1 92 ? -10.821 5.351 4.486 1.00 89.69 92 LEU A CA 1
ATOM 660 C C . LEU A 1 92 ? -10.447 4.525 3.242 1.00 89.69 92 LEU A C 1
ATOM 662 O O . LEU A 1 92 ? -9.264 4.350 2.960 1.00 89.69 92 LEU A O 1
ATOM 666 N N . THR A 1 93 ? -11.427 4.072 2.450 1.00 90.19 93 THR A N 1
ATOM 667 C CA . THR A 1 93 ? -11.191 3.293 1.219 1.00 90.19 93 THR A CA 1
ATOM 668 C C . THR A 1 93 ? -10.387 4.082 0.183 1.00 90.19 93 THR A C 1
ATOM 670 O O . THR A 1 93 ? -9.449 3.555 -0.413 1.00 90.19 93 THR A O 1
ATOM 673 N N . VAL A 1 94 ? -10.721 5.360 -0.026 1.00 90.56 94 VAL A N 1
ATOM 674 C CA . VAL A 1 94 ? -10.030 6.228 -0.995 1.00 90.56 94 VAL A CA 1
ATOM 675 C C . VAL A 1 94 ? -8.570 6.494 -0.593 1.00 90.56 94 VAL A C 1
ATOM 677 O O . VAL A 1 94 ? -7.695 6.170 -1.400 1.00 90.56 94 VAL A O 1
ATOM 680 N N . PRO A 1 95 ? -8.248 7.001 0.621 1.00 89.50 95 PRO A N 1
ATOM 681 C CA . PRO A 1 95 ? -6.853 7.214 1.015 1.00 89.50 95 PRO A CA 1
ATOM 682 C C . PRO A 1 95 ? -6.048 5.908 1.072 1.00 89.50 95 PRO A C 1
ATOM 684 O O . PRO A 1 95 ? -4.885 5.905 0.670 1.00 89.50 95 PRO A O 1
ATOM 687 N N . TYR A 1 96 ? -6.663 4.783 1.464 1.00 91.31 96 TYR A N 1
ATOM 688 C CA . TYR A 1 96 ? -6.031 3.464 1.366 1.00 91.31 96 TYR A CA 1
ATOM 689 C C . TYR A 1 96 ? -5.622 3.124 -0.071 1.00 91.31 96 TYR A C 1
ATOM 691 O O . TYR A 1 96 ? -4.470 2.763 -0.305 1.00 91.31 96 TYR A O 1
ATOM 699 N N . ARG A 1 97 ? -6.521 3.283 -1.051 1.00 92.12 97 ARG A N 1
ATOM 700 C CA . ARG A 1 97 ? -6.203 2.984 -2.455 1.00 92.12 97 ARG A CA 1
ATOM 701 C C . ARG A 1 97 ? -5.117 3.904 -3.006 1.00 92.12 97 ARG A C 1
ATOM 703 O O . ARG A 1 97 ? -4.231 3.410 -3.695 1.00 92.12 97 ARG A O 1
ATOM 710 N N . VAL A 1 98 ? -5.139 5.198 -2.677 1.00 91.44 98 VAL A N 1
ATOM 711 C CA . VAL A 1 98 ? -4.079 6.148 -3.072 1.00 91.44 98 VAL A CA 1
ATOM 712 C C . VAL A 1 98 ? -2.719 5.713 -2.517 1.00 91.44 98 VAL A C 1
ATOM 714 O O . VAL A 1 98 ? -1.750 5.638 -3.272 1.00 91.44 98 VAL A O 1
ATOM 717 N N . LEU A 1 99 ? -2.649 5.346 -1.233 1.00 91.38 99 L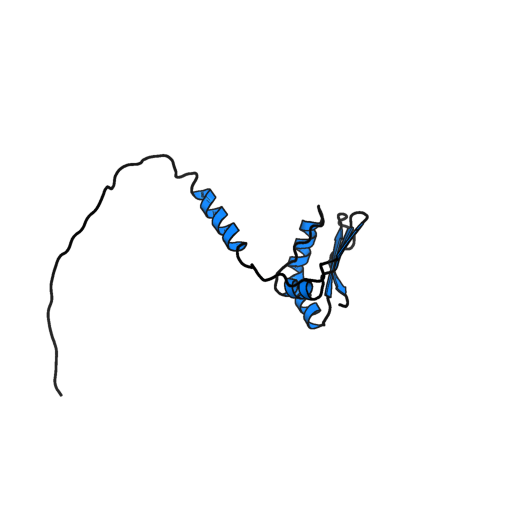EU A N 1
ATOM 718 C CA . LEU A 1 99 ? -1.424 4.818 -0.627 1.00 91.38 99 LEU A CA 1
ATOM 719 C C . LEU A 1 99 ? -0.982 3.505 -1.279 1.00 91.38 99 LEU A C 1
ATOM 721 O O . LEU A 1 99 ? 0.191 3.375 -1.620 1.00 91.38 99 LEU A O 1
ATOM 725 N N . ALA A 1 100 ? -1.897 2.563 -1.505 1.00 92.88 100 ALA A N 1
ATOM 726 C CA . ALA A 1 100 ? -1.585 1.285 -2.134 1.00 92.88 100 ALA A CA 1
ATOM 727 C C . ALA A 1 100 ? -1.009 1.467 -3.550 1.00 92.88 100 ALA A C 1
ATOM 729 O O . ALA A 1 100 ? 0.067 0.940 -3.830 1.00 92.88 100 ALA A O 1
ATOM 730 N N . TYR A 1 101 ? -1.642 2.279 -4.409 1.00 93.00 101 TYR A N 1
ATOM 731 C CA . TYR A 1 101 ? -1.108 2.603 -5.740 1.00 93.00 101 TYR A CA 1
ATOM 732 C C . TYR A 1 101 ? 0.258 3.302 -5.664 1.00 93.00 101 TYR A C 1
ATOM 734 O O . TYR A 1 101 ? 1.174 2.922 -6.392 1.00 93.00 101 TYR A O 1
ATOM 742 N N . GLY A 1 102 ? 0.430 4.267 -4.755 1.00 92.44 102 GLY A N 1
ATOM 743 C CA . GLY A 1 102 ? 1.701 4.977 -4.573 1.00 92.44 102 GLY A CA 1
ATOM 744 C C . GLY A 1 102 ? 2.866 4.084 -4.123 1.00 92.44 102 GLY A C 1
ATOM 745 O O . GLY A 1 102 ? 4.018 4.387 -4.419 1.00 92.44 102 GLY A O 1
ATOM 746 N N . HIS A 1 103 ? 2.585 2.961 -3.454 1.00 94.38 103 HIS A N 1
ATOM 747 C CA . HIS A 1 103 ? 3.607 2.069 -2.896 1.00 94.38 103 HIS A CA 1
ATOM 748 C C . HIS A 1 103 ? 3.826 0.768 -3.696 1.00 94.38 103 HIS A C 1
ATOM 750 O O . HIS A 1 103 ? 4.637 -0.058 -3.276 1.00 94.38 103 HIS A O 1
ATOM 756 N N . VAL A 1 104 ? 3.200 0.586 -4.870 1.00 94.12 104 VAL A N 1
ATOM 757 C CA . VAL A 1 104 ? 3.372 -0.601 -5.747 1.00 94.12 104 VAL A CA 1
ATOM 758 C C . VAL A 1 104 ? 4.849 -0.939 -6.002 1.00 94.12 104 VAL A C 1
ATOM 760 O O . VAL A 1 104 ? 5.261 -2.094 -5.882 1.00 94.12 104 VAL A O 1
ATOM 763 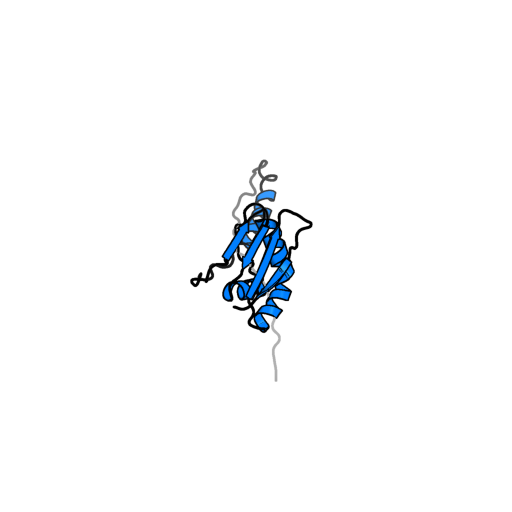N N . ALA A 1 105 ? 5.672 0.067 -6.314 1.00 92.25 105 ALA A N 1
ATOM 764 C CA . ALA A 1 105 ? 7.102 -0.127 -6.566 1.00 92.25 105 ALA A CA 1
ATOM 765 C C . ALA A 1 105 ? 7.868 -0.585 -5.311 1.00 92.25 105 ALA A C 1
ATOM 767 O O . ALA A 1 105 ? 8.775 -1.409 -5.403 1.00 92.25 105 ALA A O 1
ATOM 768 N N . ILE A 1 106 ? 7.470 -0.102 -4.131 1.00 92.75 106 ILE A N 1
ATOM 769 C CA . ILE A 1 106 ? 8.086 -0.466 -2.851 1.00 92.75 106 ILE A CA 1
ATOM 770 C C . ILE A 1 106 ? 7.638 -1.882 -2.445 1.00 92.75 106 ILE A C 1
ATOM 772 O O . ILE A 1 106 ? 8.453 -2.670 -1.968 1.00 92.75 106 ILE A O 1
ATOM 776 N N . ALA A 1 107 ? 6.381 -2.256 -2.718 1.00 93.31 107 ALA A N 1
ATOM 777 C CA . ALA A 1 107 ? 5.861 -3.606 -2.503 1.00 93.31 107 ALA A CA 1
ATOM 778 C C . ALA A 1 107 ? 6.669 -4.676 -3.264 1.00 93.31 107 ALA A C 1
ATOM 780 O O . ALA A 1 107 ? 6.941 -5.730 -2.695 1.00 93.31 107 ALA A O 1
ATOM 781 N N . LYS A 1 108 ? 7.161 -4.394 -4.485 1.00 93.75 108 LYS A N 1
ATOM 782 C CA . LYS A 1 108 ? 8.101 -5.290 -5.203 1.00 93.75 108 LYS A CA 1
ATOM 783 C C . LYS A 1 108 ? 9.351 -5.611 -4.373 1.00 93.75 108 LYS A C 1
ATOM 785 O O . LYS A 1 108 ? 9.766 -6.766 -4.310 1.00 93.75 108 LYS A O 1
ATOM 790 N N . GLY A 1 109 ? 9.921 -4.609 -3.701 1.00 94.31 109 GLY A N 1
ATOM 791 C CA . GLY A 1 109 ? 11.084 -4.779 -2.826 1.00 94.31 109 GLY A CA 1
ATOM 792 C C . GLY A 1 109 ? 10.797 -5.623 -1.579 1.00 94.31 109 GLY A C 1
ATOM 793 O O . GLY A 1 109 ? 11.655 -6.396 -1.157 1.00 94.31 109 GLY A O 1
ATOM 794 N N . TRP A 1 110 ? 9.591 -5.524 -1.009 1.00 93.12 110 TRP A N 1
ATOM 795 C CA . TRP A 1 110 ? 9.169 -6.363 0.120 1.00 93.12 110 TRP A CA 1
ATOM 796 C C . TRP A 1 110 ? 8.910 -7.817 -0.300 1.00 93.12 110 TRP A C 1
ATOM 798 O O . TRP A 1 110 ? 9.416 -8.724 0.363 1.00 93.12 110 TRP A O 1
ATOM 808 N N . VAL A 1 111 ? 8.241 -8.037 -1.440 1.00 93.94 111 VAL A N 1
ATOM 809 C CA . VAL A 1 111 ? 8.016 -9.373 -2.029 1.00 93.94 111 VAL A CA 1
ATOM 810 C C . VAL A 1 111 ? 9.338 -10.087 -2.305 1.00 93.94 111 VAL A C 1
ATOM 812 O O . VAL A 1 111 ? 9.498 -11.242 -1.915 1.00 93.94 111 VAL A O 1
ATOM 815 N N . ALA A 1 112 ? 10.318 -9.398 -2.901 1.00 93.31 112 ALA A N 1
ATOM 816 C CA . ALA A 1 112 ? 11.644 -9.960 -3.177 1.00 93.31 112 ALA A CA 1
ATOM 817 C C . ALA A 1 112 ? 12.414 -10.380 -1.906 1.00 93.31 112 ALA A C 1
ATOM 819 O O . ALA A 1 112 ? 13.307 -11.219 -1.973 1.00 93.31 112 ALA A O 1
ATOM 820 N N . ARG A 1 113 ? 12.055 -9.821 -0.741 1.00 92.75 113 ARG A N 1
ATOM 821 C CA . ARG A 1 113 ? 12.606 -10.171 0.580 1.00 92.75 113 ARG A CA 1
ATOM 822 C C . ARG A 1 113 ? 11.743 -11.182 1.349 1.00 92.75 113 ARG A C 1
ATOM 824 O O . ARG A 1 113 ? 12.025 -11.441 2.514 1.00 92.75 113 ARG A O 1
ATOM 831 N N . GLY A 1 114 ? 10.683 -11.714 0.737 1.00 92.25 114 GLY A N 1
ATOM 832 C CA . GLY A 1 114 ? 9.758 -12.661 1.365 1.00 92.25 114 GLY A CA 1
ATOM 833 C C . GLY A 1 114 ? 8.808 -12.059 2.408 1.00 92.25 114 GLY A C 1
ATOM 834 O O . GLY A 1 114 ? 8.198 -12.815 3.158 1.00 92.25 114 GLY A O 1
ATOM 835 N N . ASN A 1 115 ? 8.672 -10.731 2.464 1.00 94.06 115 ASN A N 1
ATOM 836 C CA . ASN A 1 115 ? 7.806 -10.034 3.419 1.00 94.06 115 ASN A CA 1
ATOM 837 C C . ASN A 1 115 ? 6.437 -9.684 2.817 1.00 94.06 115 ASN A C 1
ATOM 839 O O . ASN A 1 115 ? 6.307 -9.460 1.612 1.00 94.06 115 ASN A O 1
ATOM 843 N N . CYS A 1 116 ? 5.443 -9.564 3.691 1.00 93.56 116 CYS A N 1
ATOM 844 C CA . CYS A 1 116 ? 4.116 -9.026 3.411 1.00 93.56 116 CYS A CA 1
ATOM 845 C C . CYS A 1 116 ? 4.104 -7.508 3.669 1.00 93.56 116 CYS A C 1
ATOM 847 O O . CYS A 1 116 ? 4.964 -6.986 4.387 1.00 93.56 116 CYS A O 1
ATOM 849 N N . VAL A 1 117 ? 3.132 -6.784 3.105 1.00 94.44 117 VAL A N 1
ATOM 850 C CA . VAL A 1 117 ? 2.946 -5.346 3.383 1.00 94.44 117 VAL A CA 1
ATOM 851 C C . VAL A 1 117 ? 1.618 -5.063 4.072 1.00 94.44 117 VAL A C 1
ATOM 853 O O . VAL A 1 117 ? 0.589 -5.657 3.763 1.00 94.44 117 VAL A O 1
ATOM 856 N N . GLY A 1 118 ? 1.636 -4.117 5.001 1.00 94.25 118 GLY A N 1
ATOM 857 C CA . GLY A 1 118 ? 0.443 -3.556 5.611 1.00 94.25 118 GLY A CA 1
ATOM 858 C C . GLY A 1 118 ? 0.367 -2.046 5.408 1.00 94.25 118 GLY A C 1
ATOM 859 O O . GLY A 1 118 ? 1.361 -1.392 5.098 1.00 94.25 118 GLY A O 1
ATOM 860 N N . PHE A 1 119 ? -0.828 -1.493 5.580 1.00 94.69 119 PHE A N 1
ATOM 861 C CA . PHE A 1 119 ? -1.130 -0.075 5.427 1.00 94.69 119 PHE A CA 1
ATOM 862 C C . PHE A 1 119 ? -1.878 0.429 6.651 1.00 94.69 119 PHE A C 1
ATOM 864 O O . PHE A 1 119 ? -2.918 -0.122 6.999 1.00 94.69 119 PHE A O 1
ATOM 871 N N . THR A 1 120 ? -1.402 1.507 7.264 1.00 94.06 120 THR A N 1
ATOM 872 C CA . THR A 1 120 ? -2.166 2.243 8.278 1.00 94.06 120 THR A CA 1
ATOM 873 C C . THR A 1 120 ? -2.728 3.508 7.646 1.00 94.06 120 THR A C 1
ATOM 875 O O . THR A 1 120 ? -1.984 4.309 7.080 1.00 94.06 120 THR A O 1
ATOM 878 N N . VAL A 1 121 ? -4.043 3.685 7.751 1.00 93.31 121 VAL A N 1
ATOM 879 C CA . VAL A 1 121 ? -4.788 4.865 7.294 1.00 93.31 121 VAL A CA 1
ATOM 880 C C . VAL A 1 121 ? -5.626 5.427 8.430 1.00 93.31 121 VAL A C 1
ATOM 882 O O . VAL A 1 121 ? -6.162 4.676 9.241 1.00 93.31 121 VAL A O 1
ATOM 885 N N . SER A 1 122 ? -5.751 6.746 8.508 1.00 92.69 122 SER A N 1
ATOM 886 C CA . SER A 1 122 ? -6.485 7.424 9.573 1.00 92.69 122 SER A CA 1
ATOM 887 C C . SER A 1 122 ? -7.225 8.640 9.045 1.00 92.69 122 SER A C 1
ATOM 889 O O . SER A 1 122 ? -6.744 9.354 8.171 1.00 92.69 122 SER A O 1
ATOM 891 N N . ILE A 1 123 ? -8.389 8.916 9.628 1.00 90.44 123 ILE A N 1
ATOM 892 C CA . ILE A 1 123 ? -9.154 10.136 9.360 1.00 90.44 123 ILE A CA 1
ATOM 893 C C . ILE A 1 123 ? -8.460 11.386 9.931 1.00 90.44 123 ILE A C 1
ATOM 895 O O . ILE A 1 123 ? -8.766 12.506 9.536 1.00 90.44 123 ILE A O 1
ATOM 899 N N . LYS A 1 124 ? -7.519 11.198 10.866 1.00 90.19 124 LYS A N 1
ATOM 900 C CA . LYS A 1 124 ? -6.728 12.261 11.493 1.00 90.19 124 LYS A CA 1
ATOM 901 C C . LYS A 1 124 ? -5.461 12.491 10.655 1.00 90.19 124 LYS A C 1
ATOM 903 O O . LYS A 1 124 ? -4.595 11.616 10.662 1.00 90.19 124 LYS A O 1
ATOM 908 N N . PRO A 1 125 ? -5.294 13.637 9.969 1.00 81.69 125 PRO A N 1
ATOM 909 C CA . PRO A 1 125 ? -4.151 13.849 9.074 1.00 81.69 125 PRO A CA 1
ATOM 910 C C . PRO A 1 125 ? -2.797 13.888 9.799 1.00 81.69 125 PRO A C 1
ATOM 912 O O . PRO A 1 125 ? -1.781 13.576 9.190 1.00 81.69 125 PRO A O 1
ATOM 915 N N . TRP A 1 126 ? -2.777 14.216 11.096 1.00 86.12 126 TRP A N 1
ATOM 916 C CA . TRP A 1 126 ? -1.574 14.201 11.941 1.00 86.12 126 TRP A CA 1
ATOM 917 C C . TRP A 1 126 ? -1.244 12.825 12.549 1.00 86.12 126 TRP A C 1
ATOM 919 O O . TRP A 1 126 ? -0.236 12.690 13.240 1.00 86.12 126 TRP A O 1
ATOM 929 N N . ALA A 1 127 ? -2.094 11.810 12.362 1.00 87.88 127 ALA A N 1
ATOM 930 C CA . ALA A 1 127 ? -1.785 10.454 12.803 1.00 87.88 127 ALA A CA 1
ATOM 931 C C . ALA A 1 127 ? -0.831 9.773 11.812 1.00 87.88 127 ALA A C 1
ATOM 933 O O . ALA A 1 127 ? -0.887 10.030 10.609 1.00 87.88 127 ALA A O 1
ATOM 934 N N . THR A 1 128 ? 0.013 8.865 12.305 1.00 85.75 128 THR A N 1
ATOM 935 C CA . THR A 1 128 ? 0.930 8.088 11.464 1.00 85.75 128 THR A CA 1
ATOM 936 C C . THR A 1 128 ? 0.154 7.263 10.437 1.00 85.75 128 THR A C 1
ATOM 938 O O . THR A 1 128 ? -0.627 6.381 10.796 1.00 85.75 128 THR A O 1
ATOM 941 N N . GLN A 1 129 ? 0.396 7.538 9.158 1.00 91.31 129 GLN A N 1
ATOM 942 C CA . GLN A 1 129 ? -0.189 6.837 8.018 1.00 91.31 129 GLN A CA 1
ATOM 943 C C . GLN A 1 129 ? 0.913 6.418 7.046 1.00 91.31 129 GLN A C 1
ATOM 945 O O . GLN A 1 129 ? 1.920 7.113 6.917 1.00 91.31 129 GLN A O 1
ATOM 950 N N . GLY A 1 130 ? 0.727 5.296 6.354 1.00 92.81 130 GLY A N 1
ATOM 951 C CA . GLY A 1 130 ? 1.699 4.797 5.382 1.00 92.81 130 GLY A CA 1
ATOM 952 C C . GLY A 1 130 ? 1.740 3.277 5.274 1.00 92.81 130 GLY A C 1
ATOM 953 O O . GLY A 1 130 ? 0.954 2.569 5.908 1.00 92.81 130 GLY A O 1
ATOM 954 N N . MET A 1 131 ? 2.672 2.788 4.455 1.00 93.94 131 MET A N 1
ATOM 955 C CA . MET A 1 131 ? 2.947 1.362 4.288 1.00 93.94 131 MET A CA 1
ATOM 956 C C . MET A 1 131 ? 4.062 0.898 5.234 1.00 93.94 131 MET A C 1
ATOM 958 O O . MET A 1 131 ? 5.066 1.587 5.403 1.00 93.94 131 MET A O 1
ATOM 962 N N . PHE A 1 132 ? 3.927 -0.303 5.787 1.00 94.25 132 PHE A N 1
ATOM 963 C CA . PHE A 1 132 ? 4.964 -1.001 6.548 1.00 94.25 132 PHE A CA 1
ATOM 964 C C . PHE A 1 132 ? 5.134 -2.433 6.028 1.00 94.25 132 PHE A C 1
ATOM 966 O O . PHE A 1 132 ? 4.210 -3.010 5.456 1.00 94.25 132 PHE A O 1
ATOM 973 N N . GLY A 1 133 ? 6.317 -3.014 6.220 1.00 93.62 133 GLY A N 1
ATOM 974 C CA . GLY A 1 133 ? 6.563 -4.431 5.951 1.00 93.62 133 GLY A CA 1
ATOM 975 C C . GLY A 1 133 ? 6.425 -5.266 7.221 1.00 93.62 133 GLY A C 1
ATOM 976 O O . GLY A 1 133 ? 6.796 -4.814 8.304 1.00 93.62 133 GLY A O 1
ATOM 977 N N . TYR A 1 134 ? 5.913 -6.485 7.092 1.00 93.12 134 TYR A N 1
ATOM 978 C CA . TYR A 1 134 ? 5.847 -7.467 8.173 1.00 93.12 134 TYR A CA 1
ATOM 979 C C . TYR A 1 134 ? 6.100 -8.880 7.630 1.00 93.12 134 TYR A C 1
ATOM 981 O O . TYR A 1 134 ? 6.097 -9.104 6.417 1.00 93.12 134 TYR A O 1
ATOM 989 N N . ARG A 1 135 ? 6.347 -9.847 8.516 1.00 91.19 135 ARG A N 1
ATOM 990 C CA . ARG A 1 135 ? 6.510 -11.244 8.102 1.00 91.19 135 ARG A CA 1
ATOM 991 C C . ARG A 1 135 ? 5.162 -11.864 7.747 1.00 91.19 135 ARG A C 1
ATOM 993 O O . ARG A 1 135 ? 4.268 -11.881 8.591 1.00 91.19 135 ARG A O 1
ATOM 1000 N N . CYS A 1 136 ? 5.074 -12.400 6.531 1.00 81.56 136 CYS A N 1
ATOM 1001 C CA . CYS A 1 136 ? 4.240 -13.571 6.288 1.00 81.56 136 CYS A CA 1
ATOM 1002 C C . CYS A 1 136 ? 4.832 -14.776 7.059 1.00 81.56 136 CYS A C 1
ATOM 1004 O O . CYS A 1 136 ? 4.045 -15.670 7.414 1.00 81.56 136 CYS A O 1
#

Secondary structure (DSSP, 8-state):
-------------------------SS-TTTHHHHHHHHHHHHHH-----------PPEEEEETTEEEEE--HHHHHHHHTT-------GGGHHHHHHHHHHTHHHHHHHHHTTEEEEEEEESSTTS--EEEEEE-

pLDDT: mean 72.48, std 21.76, range [37.97, 94.69]

Sequence (136 aa):
MSSTTIHHPPGTYAERGFGDVGRQRTLGTFISKFIATLAMIVALFGGALMFAAPSEAATSRCGSGTCTVYLTKSETVALSNGKVPNINLGALTVPYRVLAYGHVAIAKGWVARGNCVGFTVSIKPWATQGMFGYRC

Foldseek 3Di:
DDDDDDDDDDYDDDDDDDDDPDDDDDDPDPPVVVVVVVVVVCVVVVDDPDDPDPDPDWDWDDDPQKIKTWADLVQLVCLLVVNHDQDCPDVQSVVSVVQSNVCSPVSVVLNVVQWTKMWMTGPDPPDDTHMDTDHD

Radius of gyration: 29.77 Å; chains: 1; bounding box: 53×36×92 Å

Organism: NCBI:txid255205